Protein AF-A0A357ZHQ6-F1 (afdb_monomer)

pLDDT: mean 93.62, std 7.65, range [64.56, 98.5]

Nearest PDB structures (foldseek):
  2oap-assembly1_2  TM=7.379E-01  e=9.101E-02  Archaeoglobus fulgidus DSM 4304
  4ii7-assembly2_D  TM=6.367E-01  e=1.444E-01  Sulfolobus acidocaldarius DSM 639
  4ii7-assembly1_B  TM=5.720E-01  e=9.722E-02  Sulfolobus acidocaldarius DSM 639
  4ihq-assembly1_A  TM=5.751E-01  e=1.185E-01  Sulfolobus acidocaldarius DSM 639
  2oap-assembly1_1  TM=6.672E-01  e=5.403E-01  Archaeoglobus fulgidus DSM 4304

Radius of gyration: 13.82 Å; Cα contacts (8 Å, |Δi|>4): 123; chains: 1; bounding box: 35×29×37 Å

Solvent-accessible surface area (backbone atoms only — not comparable to full-atom values): 5365 Å² total; per-residue (Å²): 95,52,85,66,89,39,100,57,84,86,86,86,80,92,62,96,48,44,73,48,49,58,59,52,50,50,56,62,49,43,78,80,40,88,69,90,48,58,60,58,48,22,69,54,41,58,67,36,79,26,74,46,82,45,100,91,48,74,42,64,54,35,27,36,36,40,76,21,48,37,80,90,78,72,42,73,41,67,44,82,76,42,68,55,84,129

Foldseek 3Di:
DQPPPDVADDDDDDDDDQQVVLVRVQVVVVVVPPDDCQQVSLVRDQKTFDWDADPVGIDGQFMKGWNGADPVVRGTDIDTPDGDDD

Secondary structure (DSSP, 8-state):
-TTTT-S--------SSTTHHHHHHHHHHHTT--S--HHHHHHH--EEEEEEEETTEEEEEEEEEEEEEETTTTEEEEEEEEE---

Mean predicted aligned error: 3.56 Å

Structure (mmCIF, N/CA/C/O backbone):
data_AF-A0A357ZHQ6-F1
#
_entry.id   AF-A0A357ZHQ6-F1
#
loop_
_atom_site.group_PDB
_atom_site.id
_atom_site.type_symbol
_atom_site.label_atom_id
_atom_site.label_alt_id
_atom_site.label_comp_id
_atom_site.label_asym_id
_atom_site.label_entity_id
_atom_site.label_seq_id
_atom_site.pdbx_PDB_ins_code
_atom_site.Cartn_x
_atom_site.Cartn_y
_atom_site.Cartn_z
_atom_site.occupancy
_atom_site.B_iso_or_equiv
_atom_site.auth_seq_id
_atom_site.auth_comp_id
_atom_site.auth_asym_id
_atom_site.auth_atom_id
_atom_site.pdbx_PDB_model_num
ATOM 1 N N . ALA A 1 1 ? 6.443 -11.233 -8.008 1.00 70.94 1 ALA A N 1
ATOM 2 C CA . ALA A 1 1 ? 5.178 -11.934 -7.715 1.00 70.94 1 ALA A CA 1
ATOM 3 C C . ALA A 1 1 ? 3.985 -11.108 -8.186 1.00 70.94 1 ALA A C 1
ATOM 5 O O . ALA A 1 1 ? 3.451 -11.430 -9.238 1.00 70.94 1 ALA A O 1
ATOM 6 N N . TRP A 1 2 ? 3.615 -10.022 -7.494 1.00 79.50 2 TRP A N 1
ATOM 7 C CA . TRP A 1 2 ? 2.337 -9.321 -7.733 1.00 79.50 2 TRP A CA 1
ATOM 8 C C . TRP A 1 2 ? 2.182 -8.723 -9.146 1.00 79.50 2 TRP A C 1
ATOM 10 O O . TRP A 1 2 ? 1.087 -8.744 -9.679 1.00 79.50 2 TRP A O 1
ATOM 20 N N . ASN A 1 3 ? 3.280 -8.344 -9.814 1.00 70.50 3 ASN A N 1
ATOM 21 C CA . ASN A 1 3 ? 3.269 -7.846 -11.204 1.00 70.50 3 ASN A CA 1
ATOM 22 C C . ASN A 1 3 ? 3.874 -8.819 -12.233 1.00 70.50 3 ASN A C 1
ATOM 24 O O . ASN A 1 3 ? 4.224 -8.422 -13.340 1.00 70.50 3 ASN A O 1
ATOM 28 N N . THR A 1 4 ? 4.071 -10.090 -11.871 1.00 72.31 4 THR A N 1
ATOM 29 C CA . THR A 1 4 ? 4.780 -11.076 -12.711 1.00 72.31 4 THR A CA 1
ATOM 30 C C . THR A 1 4 ? 3.937 -12.337 -12.920 1.00 72.31 4 THR A C 1
ATOM 32 O O . THR A 1 4 ? 4.426 -13.446 -12.716 1.00 72.31 4 THR A O 1
ATOM 35 N N . GLY A 1 5 ? 2.650 -12.171 -13.246 1.00 68.38 5 GLY A N 1
ATOM 36 C CA . GLY A 1 5 ? 1.738 -13.274 -13.588 1.00 68.38 5 GLY A CA 1
ATOM 37 C C . GLY A 1 5 ? 1.039 -13.961 -12.410 1.00 68.38 5 GLY A C 1
ATOM 38 O O . GLY A 1 5 ? 0.394 -14.984 -12.614 1.00 68.38 5 GLY A O 1
ATOM 39 N N . HIS A 1 6 ? 1.145 -13.421 -11.191 1.00 74.56 6 HIS A N 1
ATOM 40 C CA . HIS A 1 6 ? 0.316 -13.864 -10.066 1.00 74.56 6 HIS A CA 1
ATOM 41 C C . HIS A 1 6 ? -0.920 -12.961 -9.971 1.00 74.56 6 HIS A C 1
ATOM 43 O O . HIS A 1 6 ? -0.771 -11.753 -10.135 1.00 74.56 6 HIS A O 1
ATOM 49 N N . PRO A 1 7 ? -2.114 -13.503 -9.669 1.00 72.00 7 PRO A N 1
ATOM 50 C CA . PRO A 1 7 ? -3.359 -12.728 -9.618 1.00 72.00 7 PRO A CA 1
ATOM 51 C C . PRO A 1 7 ? -3.407 -11.698 -8.476 1.00 72.00 7 PRO A C 1
ATOM 53 O O . PRO A 1 7 ? -4.358 -10.931 -8.389 1.00 72.00 7 PRO A O 1
ATOM 56 N N . GLY A 1 8 ? -2.406 -11.693 -7.591 1.00 81.94 8 GLY A N 1
ATOM 57 C CA . GLY A 1 8 ? -2.250 -10.732 -6.507 1.00 81.94 8 GLY A CA 1
ATOM 58 C C . GLY A 1 8 ? -1.439 -11.314 -5.352 1.00 81.94 8 GLY A C 1
ATOM 59 O O . GLY A 1 8 ? -0.780 -12.352 -5.483 1.00 81.94 8 GLY A O 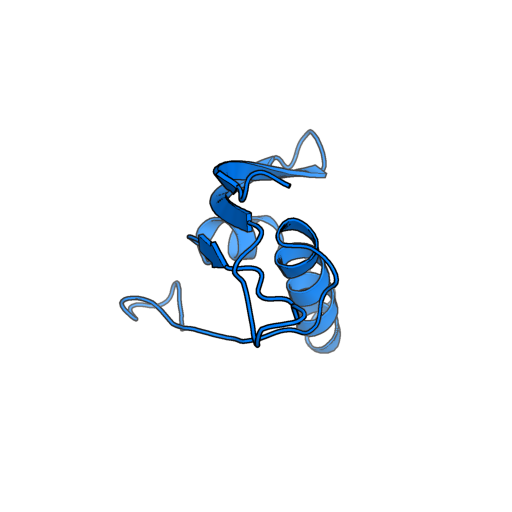1
ATOM 60 N N . GLY A 1 9 ? -1.505 -10.649 -4.204 1.00 89.19 9 GLY A N 1
ATOM 61 C CA . GLY A 1 9 ? -1.021 -11.176 -2.937 1.00 89.19 9 GLY A CA 1
ATOM 62 C C . GLY A 1 9 ? -1.370 -10.265 -1.770 1.00 89.19 9 GLY A C 1
ATOM 63 O O . GLY A 1 9 ? -1.971 -9.209 -1.943 1.00 89.19 9 GLY A O 1
ATOM 64 N N . ILE A 1 10 ? -1.013 -10.710 -0.569 1.00 93.56 10 ILE A N 1
ATOM 65 C CA . ILE A 1 10 ? -1.262 -9.983 0.671 1.00 93.56 10 ILE A CA 1
ATOM 66 C C . ILE A 1 10 ? 0.015 -9.944 1.501 1.00 93.56 10 ILE A C 1
ATOM 68 O O . ILE A 1 10 ? 0.775 -10.911 1.542 1.00 93.56 10 ILE A O 1
ATOM 72 N N . ALA A 1 11 ? 0.241 -8.815 2.158 1.00 94.00 11 ALA A N 1
ATOM 73 C CA . ALA A 1 11 ? 1.286 -8.639 3.150 1.00 94.00 11 ALA A CA 1
ATOM 74 C C . ALA A 1 11 ? 0.735 -7.809 4.310 1.00 94.00 11 ALA A C 1
ATOM 76 O O . ALA A 1 11 ? -0.243 -7.076 4.157 1.00 94.00 11 ALA A O 1
ATOM 77 N N . THR A 1 12 ? 1.376 -7.917 5.469 1.00 96.50 12 THR A N 1
ATOM 78 C CA . THR A 1 12 ? 1.076 -7.089 6.639 1.00 96.50 12 THR A CA 1
ATOM 79 C C . THR A 1 12 ? 2.320 -6.312 7.026 1.00 96.50 12 THR A C 1
ATOM 81 O O . THR A 1 12 ? 3.393 -6.901 7.149 1.00 96.50 12 THR A O 1
ATOM 84 N N . VAL A 1 13 ? 2.170 -5.014 7.266 1.00 96.44 13 VAL A N 1
ATOM 85 C CA . VAL A 1 13 ? 3.230 -4.140 7.778 1.00 96.44 13 VAL A CA 1
ATOM 86 C C . VAL A 1 13 ? 2.710 -3.368 8.983 1.00 96.44 13 VAL A C 1
ATOM 88 O O . VAL A 1 13 ? 1.508 -3.142 9.113 1.00 96.44 13 VAL A O 1
ATOM 91 N N . HIS A 1 14 ? 3.611 -3.003 9.890 1.00 96.62 14 HIS A N 1
ATOM 92 C CA . HIS A 1 14 ? 3.263 -2.209 11.062 1.00 96.62 14 HIS A CA 1
ATOM 93 C C . HIS A 1 14 ? 3.349 -0.718 10.734 1.00 96.62 14 HIS A C 1
ATOM 95 O O . HIS A 1 14 ? 4.412 -0.260 10.321 1.00 96.62 14 HIS A O 1
ATOM 101 N N . VAL A 1 15 ? 2.238 -0.001 10.913 1.00 96.62 15 VAL A N 1
ATOM 102 C CA . VAL A 1 15 ? 2.062 1.427 10.605 1.00 96.62 15 VAL A CA 1
ATOM 103 C C . VAL A 1 15 ? 0.989 2.039 11.509 1.00 96.62 15 VAL A C 1
ATOM 105 O O . VAL A 1 15 ? 0.225 1.295 12.129 1.00 96.62 15 VAL A O 1
ATOM 108 N N . ASN A 1 16 ? 0.908 3.370 11.562 1.00 95.19 16 ASN A N 1
ATOM 109 C CA . ASN A 1 16 ? -0.082 4.115 12.350 1.00 95.19 16 ASN A CA 1
ATOM 110 C C . ASN A 1 16 ? -1.213 4.722 11.498 1.00 95.19 16 ASN A C 1
ATOM 112 O O . ASN A 1 16 ? -2.107 5.373 12.037 1.00 95.19 16 ASN A O 1
ATOM 116 N N . GLY A 1 17 ? -1.200 4.494 10.183 1.00 94.81 17 GLY A N 1
ATOM 117 C CA . GLY A 1 17 ? -2.246 4.917 9.254 1.00 94.81 17 GLY A CA 1
ATOM 118 C C . GLY A 1 17 ? -2.184 4.143 7.939 1.00 94.81 17 GLY A C 1
ATOM 119 O O . GLY A 1 17 ? -1.205 3.445 7.670 1.00 94.81 17 GLY A O 1
ATOM 120 N N . ALA A 1 18 ? -3.221 4.245 7.101 1.00 96.31 18 ALA A N 1
ATOM 121 C CA . ALA A 1 18 ? -3.259 3.480 5.855 1.00 96.31 18 ALA A CA 1
ATOM 122 C C . ALA A 1 18 ? -2.187 3.944 4.857 1.00 96.31 18 ALA A C 1
ATOM 124 O O . ALA A 1 18 ? -1.476 3.116 4.293 1.00 96.31 18 ALA A O 1
ATOM 125 N N . GLU A 1 19 ? -2.026 5.254 4.652 1.00 95.75 19 GLU A N 1
ATOM 126 C CA . GLU A 1 19 ? -1.054 5.783 3.682 1.00 95.75 19 GLU A CA 1
ATOM 127 C C . GLU A 1 19 ? 0.396 5.417 4.045 1.00 95.75 19 GLU A C 1
ATOM 129 O O . GLU A 1 19 ? 1.180 5.051 3.168 1.00 95.75 19 GLU A O 1
ATOM 134 N N . GLU A 1 20 ? 0.721 5.401 5.344 1.00 96.69 20 GLU A N 1
ATOM 135 C CA . GLU A 1 20 ? 2.034 4.993 5.862 1.00 96.69 20 GLU A CA 1
ATOM 136 C C . GLU A 1 20 ? 2.437 3.577 5.423 1.00 96.69 20 GLU A C 1
ATOM 138 O O . GLU A 1 20 ? 3.627 3.275 5.340 1.00 96.69 20 GLU A O 1
ATOM 143 N N . GLY A 1 21 ? 1.470 2.714 5.082 1.00 97.12 21 GLY A N 1
ATOM 144 C CA . GLY A 1 21 ? 1.727 1.375 4.549 1.00 97.12 21 GLY A CA 1
ATOM 145 C C . GLY A 1 21 ? 2.596 1.378 3.290 1.00 97.12 21 GLY A C 1
ATOM 146 O O . GLY A 1 21 ? 3.442 0.497 3.131 1.00 97.12 21 GLY A O 1
ATOM 147 N N . LEU A 1 22 ? 2.430 2.378 2.417 1.00 97.12 22 LEU A N 1
ATOM 148 C CA . LEU A 1 22 ? 3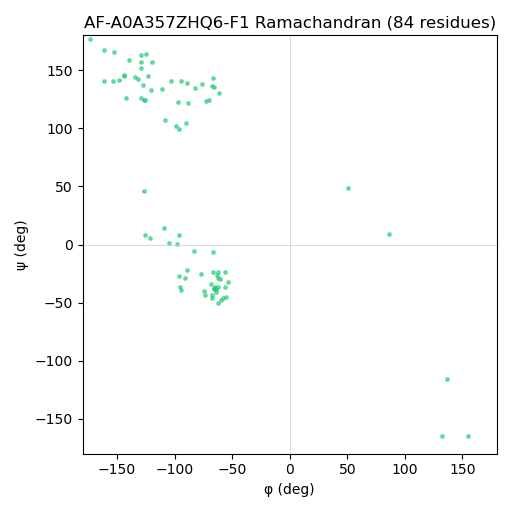.204 2.495 1.175 1.00 97.12 22 LEU A CA 1
ATOM 149 C C . LEU A 1 22 ? 4.637 2.940 1.459 1.00 97.12 22 LEU A C 1
ATOM 151 O O . LEU A 1 22 ? 5.575 2.343 0.936 1.00 97.12 22 LEU A O 1
ATOM 155 N N . TYR A 1 23 ? 4.805 3.923 2.344 1.00 96.31 23 TYR A N 1
ATOM 156 C CA . TYR A 1 23 ? 6.125 4.399 2.759 1.00 96.31 23 TYR A CA 1
ATOM 157 C C . TYR A 1 23 ? 6.899 3.306 3.496 1.00 96.31 23 TYR A C 1
ATOM 159 O O . TYR A 1 23 ? 8.073 3.076 3.216 1.00 96.31 23 TYR A O 1
ATOM 167 N N . ARG A 1 24 ? 6.228 2.534 4.358 1.00 97.31 24 ARG A N 1
ATOM 168 C CA . ARG A 1 24 ? 6.868 1.405 5.037 1.00 97.31 24 ARG A CA 1
ATOM 169 C C . ARG A 1 24 ? 7.295 0.309 4.060 1.00 97.31 24 ARG A C 1
ATOM 171 O O . ARG A 1 24 ? 8.337 -0.314 4.253 1.00 97.31 24 ARG A O 1
ATOM 178 N N . LEU A 1 25 ? 6.511 0.065 3.010 1.00 95.81 25 LEU A N 1
ATOM 179 C CA . LEU A 1 25 ? 6.886 -0.873 1.953 1.00 95.81 25 LEU A CA 1
ATOM 180 C C . LEU A 1 25 ? 8.111 -0.381 1.166 1.00 95.81 25 LEU A C 1
ATOM 182 O O . LEU A 1 25 ? 8.973 -1.193 0.833 1.00 95.81 25 LEU A O 1
ATOM 186 N N . GLU A 1 26 ? 8.225 0.924 0.911 1.00 95.62 26 GLU A N 1
ATOM 187 C CA . GLU A 1 26 ? 9.436 1.509 0.321 1.00 95.62 26 GLU A CA 1
ATOM 188 C C . GLU A 1 26 ? 10.669 1.276 1.187 1.00 95.62 26 GLU A C 1
ATOM 190 O O . GLU A 1 26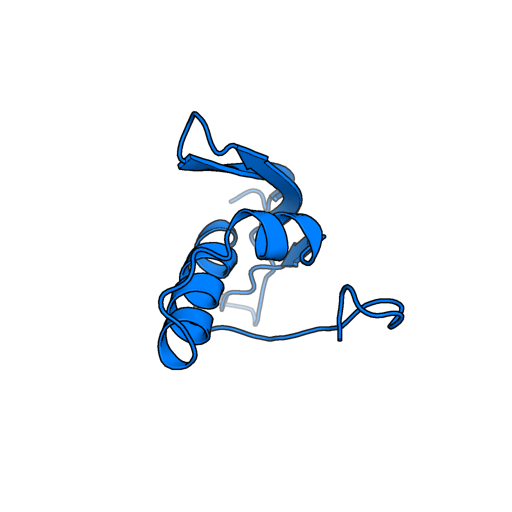 ? 11.680 0.811 0.667 1.00 95.62 26 GLU A O 1
ATOM 195 N N . GLU A 1 27 ? 10.585 1.542 2.492 1.00 95.94 27 GLU A N 1
ATOM 196 C CA . GLU A 1 27 ? 1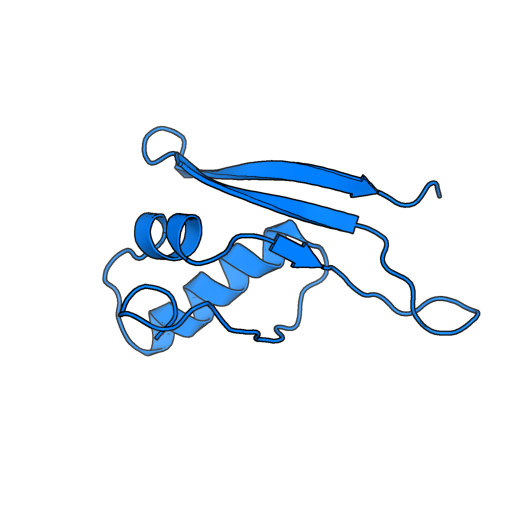1.698 1.323 3.422 1.00 95.94 27 GLU A CA 1
ATOM 197 C C . GLU A 1 27 ? 12.163 -0.137 3.420 1.00 95.94 27 GLU A C 1
ATOM 199 O O . GLU A 1 27 ? 13.357 -0.407 3.316 1.00 95.94 27 GLU A O 1
ATOM 204 N N . LEU A 1 28 ? 11.223 -1.086 3.475 1.00 96.38 28 LEU A N 1
ATOM 205 C CA . LEU A 1 28 ? 11.532 -2.519 3.446 1.00 96.38 28 LEU A CA 1
ATOM 206 C C . LEU A 1 28 ? 12.177 -2.943 2.120 1.00 96.38 28 LEU A C 1
ATOM 208 O O . LEU A 1 28 ? 13.086 -3.768 2.094 1.00 96.38 28 LEU A O 1
ATOM 212 N N . ILE A 1 29 ? 11.720 -2.384 0.998 1.00 94.81 29 ILE A N 1
ATOM 213 C CA . ILE A 1 29 ? 12.322 -2.636 -0.316 1.00 94.81 29 ILE A CA 1
ATOM 214 C C . ILE A 1 29 ? 13.720 -2.009 -0.407 1.00 94.81 29 ILE A C 1
ATOM 216 O O . ILE A 1 29 ? 14.605 -2.590 -1.044 1.00 94.81 29 ILE A O 1
ATOM 220 N N . ALA A 1 30 ? 13.933 -0.864 0.245 1.00 95.94 30 ALA A N 1
ATOM 221 C CA . ALA A 1 30 ? 15.210 -0.162 0.262 1.00 95.94 30 ALA A CA 1
ATOM 222 C C . ALA A 1 30 ? 16.333 -0.981 0.919 1.00 95.94 30 ALA A C 1
ATOM 224 O O . ALA A 1 30 ? 17.494 -0.839 0.533 1.00 95.94 30 ALA A O 1
ATOM 225 N N . GLU A 1 31 ? 15.996 -1.898 1.835 1.00 96.62 31 GLU A N 1
ATOM 226 C CA . GLU A 1 31 ? 16.947 -2.858 2.416 1.00 96.62 31 GLU A CA 1
ATOM 227 C C . GLU A 1 31 ? 17.570 -3.784 1.353 1.00 96.62 31 GLU A C 1
ATOM 229 O O . GLU A 1 31 ? 18.715 -4.211 1.492 1.00 96.62 31 GLU A O 1
ATOM 234 N N . ALA A 1 32 ? 16.844 -4.071 0.266 1.00 96.31 32 ALA A N 1
ATOM 235 C CA . ALA A 1 32 ? 17.315 -4.919 -0.829 1.00 96.31 32 ALA A CA 1
ATOM 236 C C . ALA A 1 32 ? 17.897 -4.125 -2.011 1.00 96.31 32 ALA A C 1
ATOM 238 O O . ALA A 1 32 ? 18.709 -4.654 -2.774 1.00 96.31 32 ALA A O 1
ATOM 239 N N . THR A 1 33 ? 17.466 -2.878 -2.227 1.00 96.12 33 THR A N 1
ATOM 240 C CA . THR A 1 33 ? 17.926 -2.063 -3.361 1.00 96.12 33 THR A CA 1
ATOM 241 C C . THR A 1 33 ? 17.677 -0.569 -3.163 1.00 96.12 33 THR A C 1
ATOM 243 O O . THR A 1 33 ? 16.604 -0.166 -2.744 1.00 96.12 33 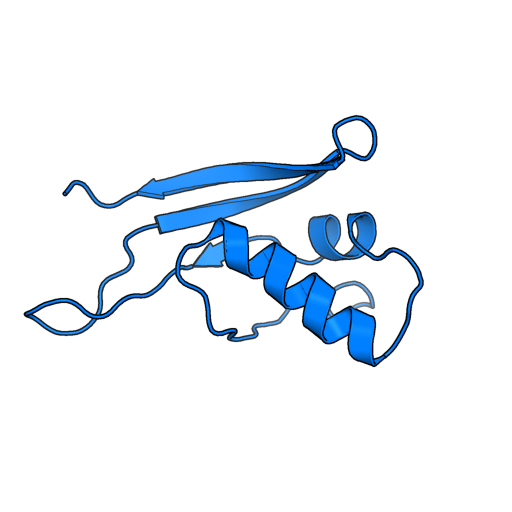THR A O 1
ATOM 246 N N . GLN A 1 34 ? 18.627 0.274 -3.576 1.00 93.50 34 GLN A N 1
ATOM 247 C CA . GLN A 1 34 ? 18.465 1.739 -3.563 1.00 93.50 34 GLN A CA 1
ATOM 248 C C . GLN A 1 34 ? 17.725 2.288 -4.796 1.00 93.50 34 GLN A C 1
ATOM 250 O O . GLN A 1 34 ? 17.468 3.487 -4.885 1.00 93.50 34 GLN A O 1
ATOM 255 N N . ALA A 1 35 ? 17.414 1.443 -5.785 1.00 95.88 35 ALA A N 1
ATOM 256 C CA . ALA A 1 35 ? 16.715 1.894 -6.983 1.00 95.88 35 ALA A CA 1
ATOM 257 C C . ALA A 1 35 ? 15.274 2.316 -6.637 1.00 95.88 35 ALA A C 1
ATOM 259 O O . ALA A 1 35 ? 14.591 1.561 -5.944 1.00 95.88 35 ALA A O 1
ATOM 260 N N . PRO A 1 36 ? 14.766 3.446 -7.163 1.00 94.75 36 PRO A N 1
ATOM 261 C CA . PRO A 1 36 ? 13.410 3.902 -6.869 1.00 94.75 36 PRO A CA 1
ATOM 262 C C . PRO A 1 36 ? 12.369 2.876 -7.336 1.00 94.75 36 PRO A C 1
ATOM 264 O O . PRO A 1 36 ? 12.410 2.406 -8.479 1.00 94.75 36 PRO A O 1
ATOM 267 N N . LYS A 1 37 ? 11.431 2.516 -6.450 1.00 95.94 37 LYS A N 1
ATOM 268 C CA . LYS A 1 37 ? 10.363 1.531 -6.714 1.00 95.94 37 LYS A CA 1
ATOM 269 C C . LYS A 1 37 ? 8.950 2.086 -6.550 1.00 95.94 37 LYS A C 1
ATOM 271 O O . LYS A 1 37 ? 8.003 1.328 -6.719 1.00 95.94 37 LYS A O 1
ATOM 276 N N . GLN A 1 38 ? 8.780 3.384 -6.314 1.00 97.25 38 GLN A N 1
ATOM 277 C CA . GLN A 1 38 ? 7.480 4.005 -6.033 1.00 97.25 38 GLN A CA 1
ATOM 278 C C . GLN A 1 38 ? 6.442 3.730 -7.123 1.00 97.25 38 GLN A C 1
ATOM 280 O O . GLN A 1 38 ? 5.319 3.327 -6.840 1.00 97.25 38 GLN A O 1
ATOM 285 N N . GLN A 1 39 ? 6.832 3.867 -8.394 1.00 96.19 39 GLN A N 1
ATOM 286 C CA . GLN A 1 39 ? 5.938 3.572 -9.514 1.00 96.19 39 GLN A CA 1
ATOM 287 C C . GLN A 1 39 ? 5.565 2.085 -9.584 1.00 96.19 39 GLN A C 1
ATOM 289 O O . GLN A 1 39 ? 4.423 1.753 -9.885 1.00 96.19 39 GLN A O 1
ATOM 294 N N . LEU A 1 40 ? 6.504 1.186 -9.275 1.00 94.44 40 LEU A N 1
ATOM 295 C CA . LEU A 1 40 ? 6.227 -0.249 -9.231 1.00 94.44 40 LEU A CA 1
ATOM 296 C C . LEU A 1 40 ? 5.278 -0.591 -8.077 1.00 94.44 40 LEU A C 1
ATOM 298 O O . LEU A 1 40 ? 4.345 -1.359 -8.282 1.00 94.44 40 LEU A O 1
ATOM 302 N N . ILE A 1 41 ? 5.501 -0.010 -6.897 1.00 95.12 41 ILE A N 1
ATOM 303 C CA . ILE A 1 41 ? 4.666 -0.188 -5.705 1.00 95.12 41 ILE A CA 1
ATOM 304 C C . ILE A 1 41 ? 3.253 0.328 -5.968 1.00 95.12 41 ILE A C 1
ATOM 306 O O . ILE A 1 41 ? 2.292 -0.408 -5.772 1.00 95.12 41 ILE A O 1
ATOM 310 N N . GLY A 1 42 ? 3.125 1.552 -6.486 1.00 95.88 42 GLY A N 1
ATOM 311 C CA . GLY A 1 42 ? 1.832 2.165 -6.789 1.00 95.88 42 GLY A CA 1
ATOM 312 C C . GLY A 1 42 ? 1.025 1.407 -7.846 1.00 95.88 42 GLY A C 1
ATOM 313 O O . GLY A 1 42 ? -0.193 1.523 -7.860 1.00 95.88 42 GLY A O 1
ATOM 314 N N . ASN A 1 43 ? 1.689 0.625 -8.702 1.00 93.12 43 ASN A N 1
ATOM 315 C CA . ASN A 1 43 ? 1.036 -0.259 -9.669 1.00 93.12 43 ASN A CA 1
ATOM 316 C C . ASN A 1 43 ? 0.756 -1.667 -9.114 1.00 93.12 43 ASN A C 1
ATOM 318 O O . ASN A 1 43 ? -0.059 -2.376 -9.687 1.00 93.12 43 ASN A O 1
ATOM 322 N N . ALA A 1 44 ? 1.478 -2.104 -8.077 1.00 93.56 44 ALA A N 1
ATOM 323 C CA . ALA A 1 44 ? 1.356 -3.446 -7.501 1.00 93.56 44 ALA A CA 1
ATOM 324 C C . ALA A 1 44 ? 0.341 -3.524 -6.354 1.00 93.56 44 ALA A C 1
ATOM 326 O O . ALA A 1 44 ? -0.184 -4.598 -6.075 1.00 93.56 44 ALA A O 1
ATOM 327 N N . VAL A 1 45 ? 0.148 -2.422 -5.627 1.00 94.94 45 VAL A N 1
ATOM 328 C CA . VAL A 1 45 ? -0.763 -2.344 -4.484 1.00 94.94 45 VAL A CA 1
ATOM 329 C C . VAL A 1 45 ? -2.083 -1.762 -4.963 1.00 94.94 45 VAL A C 1
ATOM 331 O O . VAL A 1 45 ? -2.101 -0.645 -5.461 1.00 94.94 45 VAL A O 1
ATOM 334 N N . ASP A 1 46 ? -3.184 -2.487 -4.764 1.00 95.50 46 ASP A N 1
ATOM 335 C CA . ASP A 1 46 ? -4.526 -2.009 -5.127 1.00 95.50 46 ASP A CA 1
ATOM 336 C C . ASP A 1 46 ? -5.268 -1.357 -3.956 1.00 95.50 46 ASP A C 1
ATOM 338 O O . ASP A 1 46 ? -6.069 -0.427 -4.129 1.00 95.50 46 ASP A O 1
ATOM 342 N N . LYS A 1 47 ? -5.066 -1.909 -2.754 1.00 96.94 47 LYS A N 1
ATOM 343 C CA . LYS A 1 47 ? -5.825 -1.589 -1.542 1.00 96.94 47 LYS A CA 1
ATOM 344 C C . LYS A 1 47 ? -4.929 -1.624 -0.317 1.00 96.94 47 LYS A C 1
ATOM 346 O O . LYS A 1 47 ? -4.058 -2.483 -0.206 1.00 96.94 47 LYS A O 1
ATOM 351 N N . ILE A 1 48 ? -5.223 -0.748 0.635 1.00 98.12 48 ILE A N 1
ATOM 352 C CA . ILE A 1 48 ? -4.633 -0.777 1.971 1.00 98.12 48 ILE A CA 1
ATOM 353 C C . ILE A 1 48 ? -5.764 -0.787 2.980 1.00 98.12 48 ILE A C 1
ATOM 355 O O . ILE A 1 48 ? -6.620 0.093 2.957 1.00 98.12 48 ILE A O 1
ATOM 359 N N . VAL A 1 49 ? -5.761 -1.784 3.857 1.00 98.25 49 VAL A N 1
ATOM 360 C CA . VAL A 1 49 ? -6.706 -1.897 4.968 1.00 98.25 49 VAL A CA 1
ATOM 361 C C . VAL A 1 49 ? -5.928 -1.613 6.240 1.00 98.25 49 VAL A C 1
ATOM 363 O O . VAL A 1 49 ? -5.117 -2.438 6.663 1.00 98.25 49 VAL A O 1
ATOM 366 N N . PHE A 1 50 ? -6.150 -0.444 6.835 1.00 98.31 50 PHE A N 1
ATOM 367 C CA . PHE A 1 50 ? -5.559 -0.131 8.127 1.00 98.31 50 PHE A CA 1
ATOM 368 C C . PHE A 1 50 ? -6.413 -0.755 9.229 1.00 98.31 50 PHE A C 1
ATOM 370 O O . PHE A 1 50 ? -7.641 -0.703 9.179 1.00 98.31 50 PHE A O 1
ATOM 377 N N . ILE A 1 51 ? -5.764 -1.396 10.198 1.00 97.69 51 ILE A N 1
ATOM 378 C CA . ILE A 1 51 ? -6.419 -2.073 11.316 1.00 97.69 51 ILE A CA 1
ATOM 379 C C . ILE A 1 51 ? -5.765 -1.576 12.594 1.00 97.69 51 ILE A C 1
ATOM 381 O O . ILE A 1 51 ? -4.553 -1.705 12.761 1.00 97.69 51 ILE A O 1
ATOM 385 N N . GLU A 1 52 ? -6.576 -1.090 13.525 1.00 96.50 52 GLU A N 1
ATOM 386 C CA . GLU A 1 52 ? -6.108 -0.637 14.833 1.00 96.50 52 GLU A CA 1
ATOM 387 C C . GLU A 1 52 ? -6.843 -1.349 15.973 1.00 96.50 52 GLU A C 1
ATOM 389 O O . GLU A 1 52 ? -7.880 -1.998 15.787 1.00 96.50 52 GLU A O 1
ATOM 394 N N . ARG A 1 53 ? -6.276 -1.256 17.180 1.00 95.56 53 ARG A N 1
ATOM 395 C CA . ARG A 1 53 ? -6.939 -1.728 18.400 1.00 95.56 53 ARG A CA 1
ATOM 396 C C . ARG A 1 53 ? -8.025 -0.732 18.809 1.00 95.56 53 ARG A C 1
ATOM 398 O O . ARG A 1 53 ? -7.787 0.467 18.813 1.00 95.56 53 ARG A O 1
ATOM 405 N N . ALA A 1 54 ? -9.172 -1.250 19.227 1.00 94.38 54 ALA A N 1
ATOM 406 C CA . ALA A 1 54 ? -10.296 -0.489 19.764 1.00 94.38 54 ALA A CA 1
ATOM 407 C C . ALA A 1 54 ? -10.754 -1.099 21.103 1.00 94.38 54 ALA A C 1
ATOM 409 O O . ALA A 1 54 ? -10.437 -2.263 21.369 1.00 94.38 54 ALA A O 1
ATOM 410 N N . PRO A 1 55 ? -11.531 -0.380 21.939 1.00 93.31 55 PRO A N 1
ATOM 411 C CA . PRO A 1 55 ? -11.985 -0.898 23.236 1.00 93.31 55 PRO A CA 1
ATOM 412 C C . PRO A 1 55 ? -12.699 -2.261 23.167 1.00 93.31 55 PRO A C 1
ATOM 414 O O . PRO A 1 55 ? -12.562 -3.068 24.079 1.00 93.31 55 PRO A O 1
ATOM 417 N N . GLY A 1 56 ? -13.421 -2.539 22.074 1.00 92.44 56 GLY A N 1
ATOM 418 C CA . GLY A 1 56 ? -14.130 -3.804 21.835 1.00 92.44 56 GLY A CA 1
ATOM 419 C C . GLY A 1 56 ? -13.376 -4.835 20.986 1.00 92.44 56 GLY A C 1
ATOM 420 O O . GLY A 1 56 ? -13.973 -5.832 20.589 1.00 92.44 56 GLY A O 1
ATOM 421 N N . GLY A 1 57 ? -12.099 -4.607 20.656 1.00 95.81 57 GLY A N 1
ATOM 422 C CA . GLY A 1 57 ? -11.303 -5.525 19.838 1.00 95.81 57 GLY A CA 1
ATOM 423 C C . GLY A 1 57 ? -10.459 -4.8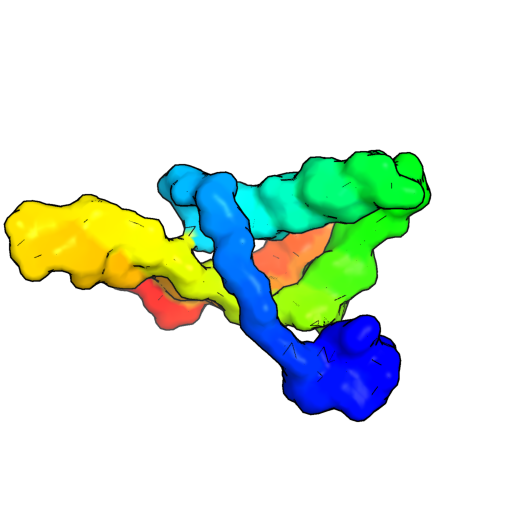14 18.786 1.00 95.81 57 GLY A C 1
ATOM 424 O O . GLY A 1 57 ? -9.520 -4.087 19.108 1.00 95.81 57 GLY A O 1
ATOM 425 N N . ARG A 1 58 ? -10.751 -5.065 17.509 1.00 96.38 58 ARG A N 1
ATOM 426 C CA . ARG A 1 58 ? -10.085 -4.423 16.370 1.00 96.38 58 ARG A CA 1
ATOM 427 C C . ARG A 1 58 ? -11.113 -3.729 15.502 1.00 96.38 58 ARG A C 1
ATOM 429 O O . ARG A 1 58 ? -12.213 -4.247 15.326 1.00 96.38 58 ARG A O 1
ATOM 436 N N . GLN A 1 59 ? -10.721 -2.604 14.930 1.00 96.38 59 GLN A N 1
ATOM 437 C CA . GLN A 1 59 ? -11.525 -1.904 13.943 1.00 96.38 59 GLN A CA 1
ATOM 438 C C . GLN A 1 59 ? -10.694 -1.589 12.709 1.00 96.38 59 GLN A C 1
ATOM 440 O O . GLN A 1 59 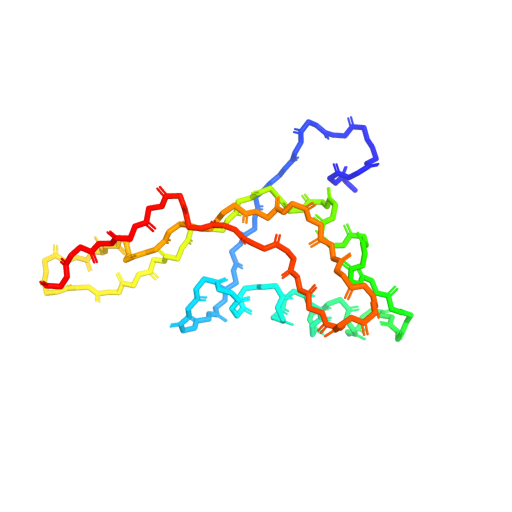? -9.466 -1.525 12.770 1.00 96.38 59 GLN A O 1
ATOM 445 N N . ILE A 1 60 ? -11.390 -1.399 11.595 1.00 97.56 60 ILE A N 1
ATOM 446 C CA . ILE A 1 60 ? -10.825 -0.836 10.376 1.00 97.56 60 ILE A CA 1
ATOM 447 C C . ILE A 1 60 ? -11.223 0.636 10.398 1.00 97.56 60 ILE A C 1
ATOM 449 O O . ILE A 1 60 ? -12.393 0.919 10.153 1.00 97.56 60 ILE A O 1
ATOM 453 N N . PRO A 1 61 ? -10.335 1.573 10.759 1.00 96.88 61 PRO A N 1
ATOM 454 C CA . PRO A 1 61 ? -10.649 2.998 10.707 1.00 96.88 61 PRO A CA 1
ATOM 455 C C . PRO A 1 61 ? -10.588 3.547 9.275 1.00 96.88 61 PRO A C 1
ATOM 457 O O . PRO A 1 61 ? -11.265 4.528 8.981 1.00 96.88 61 PRO A O 1
ATOM 460 N N . GLU A 1 62 ? -9.820 2.921 8.375 1.00 98.06 62 GLU A N 1
ATOM 461 C CA . GLU A 1 62 ? -9.599 3.421 7.017 1.00 98.06 62 GLU A CA 1
ATOM 462 C C . GLU A 1 62 ? -9.267 2.300 6.021 1.00 98.06 62 GLU A C 1
ATOM 464 O O . GLU A 1 62 ? -8.504 1.376 6.318 1.00 98.06 62 GLU A O 1
ATOM 469 N N . VAL A 1 63 ? -9.821 2.415 4.811 1.00 98.38 63 VAL A N 1
ATOM 470 C CA . VAL A 1 63 ? -9.403 1.650 3.633 1.00 98.38 63 VAL A CA 1
ATOM 471 C C . VAL A 1 63 ? -9.092 2.620 2.504 1.00 98.38 63 VAL A C 1
ATOM 473 O O . VAL A 1 63 ? -9.960 3.394 2.089 1.00 98.38 63 VAL A O 1
ATOM 476 N N . LEU A 1 64 ? -7.880 2.530 1.961 1.00 98.50 64 LEU A N 1
ATOM 477 C CA . LEU A 1 64 ? -7.460 3.296 0.792 1.00 98.50 64 LEU A CA 1
ATOM 478 C C . LEU A 1 64 ? -7.448 2.420 -0.457 1.00 98.50 64 LEU A C 1
ATOM 480 O O . LEU A 1 64 ? -7.039 1.260 -0.425 1.00 98.50 64 LEU A O 1
ATOM 484 N N . GLY A 1 65 ? -7.876 2.999 -1.572 1.00 98.38 65 GLY A N 1
ATOM 485 C CA . GLY A 1 65 ? -7.537 2.536 -2.909 1.00 98.38 65 GLY A CA 1
ATOM 486 C C . GLY A 1 65 ? -6.258 3.207 -3.367 1.00 98.38 65 GLY A C 1
ATOM 487 O O . GLY A 1 65 ? -6.079 4.401 -3.137 1.00 98.38 65 GLY A O 1
ATOM 488 N N . VAL A 1 66 ? -5.383 2.448 -4.013 1.00 97.69 66 VAL A N 1
ATOM 489 C CA . VAL A 1 66 ? -4.161 2.959 -4.631 1.00 97.69 66 VAL A CA 1
ATOM 490 C C . VAL A 1 66 ? -4.335 2.851 -6.143 1.00 97.69 66 VAL A C 1
ATOM 492 O O . VAL A 1 66 ? -4.845 1.860 -6.653 1.00 97.69 66 VAL A O 1
ATOM 495 N N . THR A 1 67 ? -3.993 3.921 -6.855 1.00 97.56 67 THR A N 1
ATOM 496 C CA . THR A 1 67 ? -4.235 4.064 -8.304 1.00 97.56 67 THR A CA 1
ATOM 497 C C . THR A 1 67 ? -2.961 4.393 -9.082 1.00 97.56 67 THR A C 1
ATOM 499 O O . THR A 1 67 ? -3.014 4.717 -10.269 1.00 97.56 67 THR A O 1
ATOM 502 N N . GLY A 1 68 ? -1.807 4.347 -8.414 1.00 97.44 68 GLY A N 1
ATOM 503 C CA . GLY A 1 68 ? -0.502 4.633 -8.997 1.00 97.44 68 GLY A CA 1
ATOM 504 C C . GLY A 1 68 ? 0.336 5.590 -8.153 1.00 97.44 68 GLY A C 1
ATOM 505 O O . GLY A 1 68 ? 0.044 5.874 -6.991 1.00 97.44 68 GLY A O 1
ATOM 506 N N . TYR A 1 69 ? 1.384 6.122 -8.777 1.00 98.19 69 TYR A N 1
ATOM 507 C CA . TYR A 1 69 ? 2.299 7.100 -8.194 1.00 98.19 69 TYR A CA 1
ATOM 508 C C . TYR A 1 69 ? 2.432 8.320 -9.111 1.00 98.19 69 TYR A C 1
ATOM 510 O O . TYR A 1 69 ? 2.519 8.193 -10.333 1.00 98.19 69 TYR A O 1
ATOM 518 N N . ASP A 1 70 ? 2.416 9.516 -8.530 1.00 97.56 70 ASP A N 1
ATOM 519 C CA . ASP A 1 70 ? 2.675 10.775 -9.215 1.00 97.56 70 ASP A CA 1
ATOM 520 C C . ASP A 1 70 ? 4.143 11.169 -9.033 1.00 97.56 70 ASP A C 1
ATOM 522 O O . ASP A 1 70 ? 4.526 11.735 -8.010 1.00 97.56 70 ASP A O 1
ATOM 526 N N . ALA A 1 71 ? 4.965 10.893 -10.046 1.00 96.06 71 ALA A N 1
ATOM 527 C CA . ALA A 1 71 ? 6.390 11.214 -10.011 1.00 96.06 71 ALA A CA 1
ATOM 528 C C . ALA A 1 71 ? 6.678 12.724 -10.008 1.00 96.06 71 ALA A C 1
ATOM 530 O O . 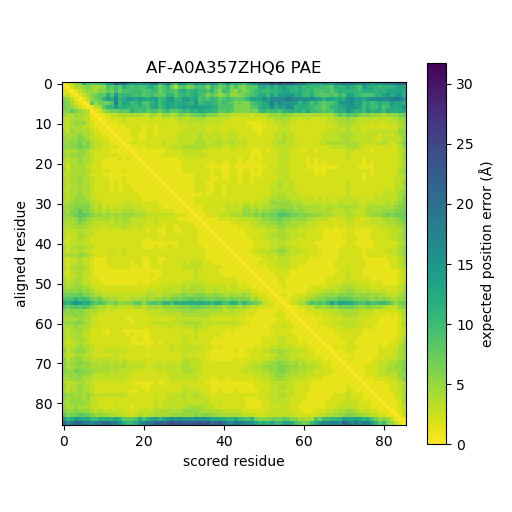ALA A 1 71 ? 7.732 13.134 -9.532 1.00 96.06 71 ALA A O 1
ATOM 531 N N . LYS A 1 72 ? 5.757 13.560 -10.507 1.00 97.19 72 LYS A N 1
ATOM 532 C CA . LYS A 1 72 ? 5.940 15.018 -10.526 1.00 97.19 72 LYS A CA 1
ATOM 533 C C . LYS A 1 72 ? 5.761 15.611 -9.131 1.00 97.19 72 LYS A C 1
ATOM 535 O O . LYS A 1 72 ? 6.501 16.511 -8.753 1.00 97.19 72 LYS A O 1
ATOM 540 N N . ASN A 1 73 ? 4.777 15.106 -8.391 1.00 97.06 73 ASN A N 1
ATOM 541 C CA . ASN A 1 73 ? 4.450 15.576 -7.043 1.00 97.06 73 ASN A CA 1
ATOM 542 C C . ASN A 1 73 ? 5.047 14.701 -5.930 1.00 97.06 73 ASN A C 1
ATOM 544 O O . ASN A 1 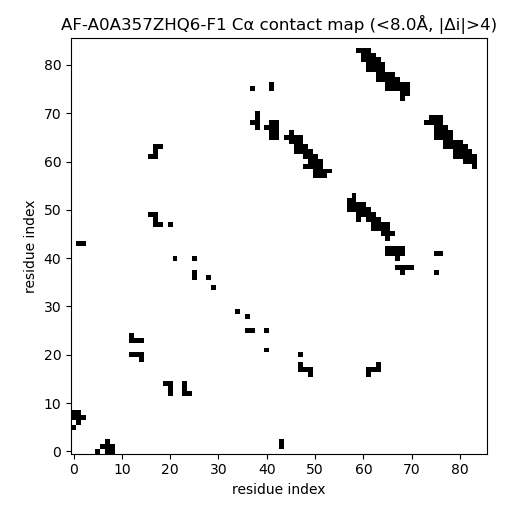73 ? 4.815 14.980 -4.759 1.00 97.06 73 ASN A O 1
ATOM 548 N N . MET A 1 74 ? 5.787 13.650 -6.297 1.00 95.81 74 MET A N 1
ATOM 549 C CA . MET A 1 74 ? 6.400 12.674 -5.391 1.00 95.81 74 MET A CA 1
ATOM 550 C C . MET A 1 74 ? 5.411 12.099 -4.367 1.00 95.81 74 MET A C 1
ATOM 552 O O . MET A 1 74 ? 5.674 12.082 -3.168 1.00 95.81 74 MET A O 1
ATOM 556 N N . ARG A 1 75 ? 4.235 11.664 -4.836 1.00 96.88 75 ARG A N 1
ATOM 557 C CA . ARG A 1 75 ? 3.160 11.170 -3.962 1.00 96.88 75 ARG A CA 1
ATOM 558 C C . ARG A 1 75 ? 2.390 10.023 -4.596 1.00 96.88 75 ARG A C 1
ATOM 560 O O . ARG A 1 75 ? 2.129 10.034 -5.800 1.00 96.88 75 ARG A O 1
ATOM 567 N N . TYR A 1 76 ? 1.946 9.068 -3.785 1.00 98.19 76 TYR A N 1
ATOM 568 C CA . TYR A 1 76 ? 0.990 8.058 -4.234 1.00 98.19 76 TYR A CA 1
ATOM 569 C C . TYR A 1 76 ? -0.374 8.660 -4.555 1.00 98.19 76 TYR A C 1
ATOM 571 O O . TYR A 1 76 ? -0.865 9.574 -3.896 1.00 98.19 76 TYR A O 1
ATOM 579 N N . LYS A 1 77 ? -1.013 8.128 -5.591 1.00 98.19 77 LYS A N 1
ATOM 580 C CA . LYS A 1 77 ? -2.380 8.493 -5.943 1.00 98.19 77 LYS A CA 1
ATOM 581 C C . LYS A 1 77 ? -3.319 7.553 -5.209 1.00 98.19 77 LYS A C 1
ATOM 583 O O . LYS A 1 77 ? -3.457 6.393 -5.599 1.00 98.19 77 LYS A O 1
ATOM 588 N N . THR A 1 78 ? -3.956 8.054 -4.161 1.00 98.06 78 THR A N 1
ATOM 589 C CA . THR A 1 78 ? -4.891 7.279 -3.346 1.00 98.06 78 THR A CA 1
ATOM 590 C C . THR A 1 78 ? -6.288 7.885 -3.356 1.00 98.06 78 THR A C 1
ATOM 592 O O . THR A 1 78 ? -6.479 9.070 -3.635 1.00 98.06 78 THR A O 1
ATOM 595 N N . ASN A 1 79 ? -7.285 7.056 -3.062 1.00 97.88 79 ASN A N 1
ATOM 596 C CA . ASN A 1 79 ? -8.651 7.487 -2.801 1.00 97.88 79 ASN A CA 1
ATOM 597 C C . ASN A 1 79 ? -9.189 6.773 -1.559 1.00 97.88 79 ASN A C 1
ATOM 599 O O . ASN A 1 79 ? -8.912 5.594 -1.346 1.00 97.88 79 ASN A O 1
ATOM 603 N N . ILE A 1 80 ? -9.995 7.464 -0.756 1.00 97.75 80 ILE A N 1
ATOM 604 C CA . ILE A 1 80 ? -10.665 6.844 0.389 1.00 97.75 80 ILE A CA 1
ATOM 605 C C . ILE A 1 80 ? -11.773 5.935 -0.146 1.00 97.75 80 ILE A C 1
ATOM 607 O O . ILE A 1 80 ? -12.640 6.374 -0.901 1.00 97.75 80 ILE A O 1
ATOM 611 N N . ILE A 1 81 ? -11.724 4.657 0.222 1.00 98.25 81 ILE A N 1
ATOM 612 C CA . ILE A 1 81 ? -12.789 3.682 -0.052 1.00 98.25 81 ILE A CA 1
ATOM 613 C C . ILE A 1 81 ? -13.719 3.595 1.149 1.00 98.25 81 ILE A C 1
ATOM 615 O O . ILE A 1 81 ? -14.934 3.496 0.999 1.00 98.25 81 ILE A O 1
ATOM 619 N N . TYR A 1 82 ? -13.138 3.638 2.342 1.00 98.12 82 TYR A N 1
ATOM 620 C CA . TYR A 1 82 ? -13.872 3.606 3.589 1.00 98.12 82 TYR A CA 1
ATOM 621 C C . TYR A 1 82 ? -13.129 4.422 4.642 1.00 98.12 82 TYR A C 1
ATOM 623 O O . TYR A 1 82 ? -11.904 4.360 4.725 1.00 98.12 82 TYR A O 1
ATOM 631 N N . GLN A 1 83 ? -13.887 5.135 5.470 1.00 96.62 83 GLN A N 1
ATOM 632 C CA . GLN A 1 83 ? -13.385 5.791 6.667 1.00 96.62 83 GLN A CA 1
ATOM 633 C C . GLN A 1 83 ? -14.439 5.668 7.765 1.00 96.62 83 GLN A C 1
ATOM 635 O O . GLN A 1 83 ? -15.606 6.014 7.557 1.00 96.62 83 GLN A O 1
ATOM 640 N N . ALA A 1 84 ? -14.043 5.144 8.922 1.00 93.44 84 ALA A N 1
ATOM 641 C CA . ALA A 1 84 ? -14.932 5.040 10.065 1.00 93.44 84 ALA A CA 1
ATOM 642 C C . ALA A 1 84 ? -15.284 6.446 10.563 1.00 93.44 84 ALA A C 1
ATOM 644 O O . ALA A 1 84 ? -14.415 7.311 10.704 1.00 93.44 84 ALA A O 1
ATOM 645 N N . LYS A 1 85 ? -16.567 6.675 10.852 1.00 81.62 85 LYS A N 1
ATOM 646 C CA . LYS A 1 85 ? -16.975 7.868 11.594 1.00 81.62 85 LYS A CA 1
ATOM 647 C C . LYS A 1 85 ? -16.483 7.700 13.029 1.00 81.62 85 LYS A C 1
ATOM 649 O O . LYS A 1 85 ? -16.774 6.674 13.642 1.00 81.62 85 LYS A O 1
ATOM 654 N N . ARG A 1 86 ? -15.704 8.669 13.504 1.00 64.56 86 ARG A N 1
ATOM 655 C CA . ARG A 1 86 ? -15.332 8.764 14.918 1.00 64.56 86 ARG A CA 1
ATOM 656 C C . ARG A 1 86 ? -16.558 9.044 15.776 1.00 64.56 86 ARG A C 1
ATOM 658 O O . ARG A 1 86 ? -17.459 9.754 15.273 1.00 64.56 86 ARG A O 1
#

Sequence (86 aa):
AWNTGHPGGIATVHVNGAEEGLYRLEELIAEATQAPKQQLIGNAVDKIVFIERAPGGRQIPEVLGVTGYDAKNMRYKTNIIYQAKR